Protein AF-A0A6J6PPQ0-F1 (afdb_monomer_lite)

Structure (mmCIF, N/CA/C/O backbone):
data_AF-A0A6J6PPQ0-F1
#
_entry.id   AF-A0A6J6PPQ0-F1
#
loop_
_atom_site.group_PDB
_atom_site.id
_atom_site.type_symbol
_atom_site.label_atom_id
_atom_site.label_alt_id
_atom_site.label_comp_id
_atom_site.label_asym_id
_atom_site.label_entity_id
_atom_site.label_seq_id
_atom_site.pdbx_PDB_ins_code
_atom_site.Cartn_x
_atom_site.Cartn_y
_atom_site.Cartn_z
_atom_site.occupancy
_atom_site.B_iso_or_equiv
_atom_site.auth_seq_id
_atom_site.auth_comp_id
_atom_site.auth_asym_id
_atom_site.auth_atom_id
_atom_site.pdbx_PDB_model_num
ATOM 1 N N . MET A 1 1 ? 7.918 11.065 -51.890 1.00 63.66 1 MET A N 1
ATOM 2 C CA . MET A 1 1 ? 8.155 9.733 -51.274 1.00 63.66 1 MET A CA 1
ATOM 3 C C . MET A 1 1 ? 9.570 9.546 -50.713 1.00 63.66 1 MET A C 1
ATOM 5 O O . MET A 1 1 ? 9.685 9.320 -49.519 1.00 63.66 1 MET A O 1
ATOM 9 N N . LYS A 1 2 ? 10.656 9.705 -51.492 1.00 80.44 2 LYS A N 1
ATOM 10 C CA . LYS A 1 2 ? 12.044 9.466 -51.013 1.00 80.44 2 LYS A CA 1
ATOM 11 C C . LYS A 1 2 ? 12.458 10.280 -49.767 1.00 80.44 2 LYS A C 1
ATOM 13 O O . LYS A 1 2 ? 13.108 9.743 -48.875 1.00 80.44 2 LYS A O 1
ATOM 18 N N . ARG A 1 3 ? 12.052 11.555 -49.671 1.00 88.44 3 ARG A N 1
ATOM 19 C CA . ARG A 1 3 ? 12.341 12.422 -48.506 1.00 88.44 3 ARG A CA 1
ATOM 20 C C . ARG A 1 3 ? 11.634 11.949 -47.231 1.00 88.44 3 ARG A C 1
ATOM 22 O O . ARG A 1 3 ? 12.260 11.919 -46.181 1.00 88.44 3 ARG A O 1
ATOM 29 N N . LEU A 1 4 ? 10.374 11.526 -47.347 1.00 90.75 4 LEU A N 1
ATOM 30 C CA . LEU A 1 4 ? 9.588 10.998 -46.229 1.00 90.75 4 LEU A CA 1
ATOM 31 C C . LEU A 1 4 ? 10.198 9.698 -45.688 1.00 90.75 4 LEU A C 1
ATOM 33 O O . LEU A 1 4 ? 10.393 9.570 -44.487 1.00 90.75 4 LEU A O 1
ATOM 37 N N . ILE A 1 5 ? 10.597 8.787 -46.582 1.00 93.38 5 ILE A N 1
ATOM 38 C CA . ILE A 1 5 ? 11.272 7.531 -46.215 1.00 93.38 5 ILE A CA 1
ATOM 39 C C . ILE A 1 5 ? 12.598 7.812 -45.494 1.00 93.38 5 ILE A C 1
ATOM 41 O O . ILE A 1 5 ? 12.899 7.180 -44.485 1.00 93.38 5 ILE A O 1
ATOM 45 N N . LYS A 1 6 ? 13.385 8.787 -45.972 1.00 92.88 6 LYS A N 1
ATOM 46 C CA . LYS A 1 6 ? 14.653 9.175 -45.333 1.00 92.88 6 LYS A CA 1
ATOM 47 C C . LYS A 1 6 ? 14.442 9.746 -43.928 1.00 92.88 6 LYS A C 1
ATOM 49 O O . LYS A 1 6 ? 15.207 9.403 -43.031 1.00 92.88 6 LYS A O 1
ATOM 54 N N . ILE A 1 7 ? 13.427 10.595 -43.745 1.00 95.50 7 ILE A N 1
ATOM 55 C CA . ILE A 1 7 ? 13.073 11.156 -42.433 1.00 95.50 7 ILE A CA 1
ATOM 56 C C . ILE A 1 7 ? 12.653 10.029 -41.492 1.00 95.50 7 ILE A C 1
ATOM 58 O O . ILE A 1 7 ? 13.270 9.875 -40.446 1.00 95.50 7 ILE A O 1
ATOM 62 N N . LEU A 1 8 ? 11.700 9.188 -41.905 1.00 95.81 8 LEU A N 1
ATOM 63 C CA . LEU A 1 8 ? 11.212 8.071 -41.097 1.00 95.81 8 LEU A CA 1
ATOM 64 C C . LEU A 1 8 ? 12.349 7.135 -40.672 1.00 95.81 8 LEU A C 1
ATOM 66 O O . LEU A 1 8 ? 12.485 6.819 -39.494 1.00 95.81 8 LEU A O 1
ATOM 70 N N . ARG A 1 9 ? 13.212 6.743 -41.617 1.00 96.00 9 ARG A N 1
ATOM 71 C CA . ARG A 1 9 ? 14.382 5.904 -41.341 1.00 96.00 9 ARG A CA 1
ATOM 72 C C . ARG A 1 9 ? 15.293 6.542 -40.295 1.00 96.00 9 ARG A C 1
ATOM 74 O O . ARG A 1 9 ? 15.692 5.875 -39.349 1.00 96.00 9 ARG A O 1
ATOM 81 N N . ASN A 1 10 ? 15.639 7.816 -40.471 1.00 96.56 10 ASN A N 1
ATOM 82 C CA . ASN A 1 10 ? 16.527 8.505 -39.542 1.00 96.56 10 ASN A CA 1
ATOM 83 C C . ASN A 1 10 ? 15.886 8.632 -38.152 1.00 96.56 10 ASN A C 1
ATOM 85 O O . ASN A 1 10 ? 16.570 8.395 -37.166 1.00 96.56 10 ASN A O 1
ATOM 89 N N . THR A 1 11 ? 14.582 8.912 -38.067 1.00 96.81 11 THR A N 1
ATOM 90 C CA . THR A 1 11 ? 13.843 8.933 -36.798 1.00 96.81 11 THR A CA 1
ATOM 91 C C . THR A 1 11 ? 13.892 7.576 -36.098 1.00 96.81 11 THR A C 1
ATOM 93 O O . THR A 1 11 ? 14.226 7.520 -34.918 1.00 96.81 11 THR A O 1
ATOM 96 N N . VAL A 1 12 ? 13.627 6.478 -36.814 1.00 97.31 12 VAL A N 1
ATOM 97 C CA . VAL A 1 12 ? 13.691 5.120 -36.248 1.00 97.31 12 VAL A CA 1
ATOM 98 C C . VAL A 1 12 ? 15.100 4.792 -35.751 1.00 97.31 12 VAL A C 1
ATOM 100 O O . VAL A 1 12 ? 15.249 4.300 -34.636 1.00 97.31 12 VAL A O 1
ATOM 103 N N . ILE A 1 13 ? 16.137 5.111 -36.534 1.00 97.50 13 ILE A N 1
ATOM 104 C CA . ILE A 1 13 ? 17.535 4.897 -36.130 1.00 97.50 13 ILE A CA 1
ATOM 105 C C . ILE A 1 13 ? 17.862 5.710 -34.874 1.00 97.50 13 ILE A C 1
ATOM 107 O O . ILE A 1 13 ? 18.423 5.163 -33.930 1.00 97.50 13 ILE A O 1
ATOM 111 N N . SER A 1 14 ? 17.494 6.992 -34.827 1.00 97.31 14 SER A N 1
ATOM 112 C CA . SER A 1 14 ? 17.740 7.841 -33.658 1.00 97.31 14 SER A CA 1
ATOM 113 C C . SER A 1 14 ? 17.047 7.308 -32.404 1.00 97.31 14 SER A C 1
ATOM 115 O O . SER A 1 14 ? 17.681 7.232 -31.354 1.00 97.31 14 SER A O 1
ATOM 117 N N . LEU A 1 15 ? 15.783 6.884 -32.506 1.00 96.69 15 LEU A N 1
ATOM 118 C CA . LEU A 1 15 ? 15.054 6.285 -31.384 1.00 96.69 15 LEU A CA 1
ATOM 119 C C . LEU A 1 15 ? 15.709 4.985 -30.906 1.00 96.69 15 LEU A C 1
ATOM 121 O O . LEU A 1 15 ? 15.844 4.783 -29.702 1.00 96.69 15 LEU A O 1
ATOM 125 N N . LEU A 1 16 ? 16.165 4.134 -31.831 1.00 97.25 16 LEU A N 1
ATOM 126 C CA . LEU A 1 16 ? 16.880 2.902 -31.500 1.00 97.25 16 LEU A CA 1
ATOM 127 C C . LEU A 1 16 ? 18.191 3.198 -30.761 1.00 97.25 16 LEU A C 1
ATOM 129 O O . LEU A 1 16 ? 18.468 2.582 -29.736 1.00 97.25 16 LEU A O 1
ATOM 133 N N . VAL A 1 17 ? 18.985 4.153 -31.255 1.00 98.00 17 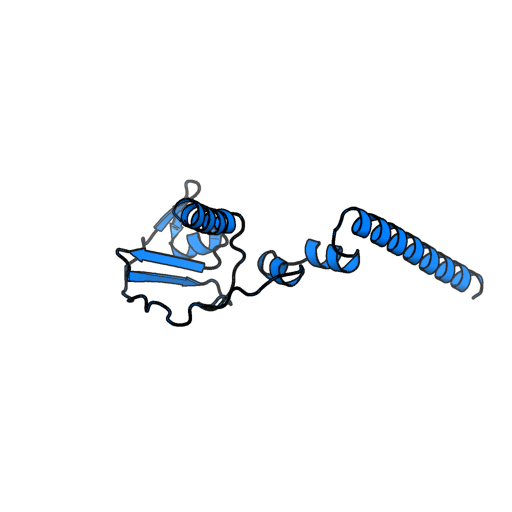VAL A N 1
ATOM 134 C CA . VAL A 1 17 ? 20.257 4.545 -30.628 1.00 98.00 17 VAL A CA 1
ATOM 135 C C . VAL A 1 17 ? 20.022 5.071 -29.214 1.00 98.00 17 VAL A C 1
ATOM 137 O O . VAL A 1 17 ? 20.716 4.651 -28.291 1.00 98.00 17 VAL A O 1
ATOM 140 N N . ILE A 1 18 ? 19.016 5.928 -29.020 1.00 97.44 18 ILE A N 1
ATOM 141 C CA . ILE A 1 18 ? 18.648 6.441 -27.693 1.00 97.44 18 ILE A CA 1
ATOM 142 C C . ILE A 1 18 ? 18.202 5.296 -26.778 1.00 97.44 18 ILE A C 1
ATOM 144 O O . ILE A 1 18 ? 18.669 5.209 -25.645 1.00 97.44 18 ILE A O 1
ATOM 148 N N . TYR A 1 19 ? 17.341 4.397 -27.262 1.00 96.75 19 TYR A N 1
ATOM 149 C CA . TYR A 1 19 ? 16.878 3.252 -26.480 1.00 96.75 19 TYR A CA 1
ATOM 150 C C . TYR A 1 19 ? 18.039 2.355 -26.038 1.00 96.75 19 TYR A C 1
ATOM 152 O O . TYR A 1 19 ? 18.123 2.008 -24.864 1.00 96.75 19 TYR A O 1
ATOM 160 N N . LEU A 1 20 ? 18.960 2.016 -26.945 1.00 97.81 20 LEU A N 1
ATOM 161 C CA . LEU A 1 20 ? 20.117 1.176 -26.632 1.00 97.81 20 LEU A CA 1
ATOM 162 C C . LEU A 1 20 ? 21.084 1.865 -25.664 1.00 97.81 20 LEU A C 1
ATOM 164 O O . LEU A 1 20 ? 21.591 1.213 -24.752 1.00 97.81 20 LEU A O 1
ATOM 168 N N . ALA A 1 21 ? 21.303 3.174 -25.818 1.00 97.56 21 ALA A N 1
ATOM 169 C CA . ALA A 1 21 ? 22.113 3.954 -24.887 1.00 97.56 21 ALA A CA 1
ATOM 170 C C . ALA A 1 21 ? 21.496 3.965 -23.478 1.00 97.56 21 ALA A C 1
ATOM 172 O O . ALA A 1 21 ? 22.192 3.686 -22.502 1.00 97.56 21 ALA A O 1
ATOM 173 N N . LEU A 1 22 ? 20.183 4.207 -23.371 1.00 97.25 22 LEU A N 1
ATOM 174 C CA . LEU A 1 22 ? 19.452 4.156 -22.101 1.00 97.25 22 LEU A CA 1
ATOM 175 C C . LEU A 1 22 ? 19.475 2.755 -21.494 1.00 97.25 22 LEU A C 1
ATOM 177 O O . LEU A 1 22 ? 19.737 2.607 -20.307 1.00 97.25 22 LEU A O 1
ATOM 181 N N . PHE A 1 23 ? 19.243 1.720 -22.299 1.00 97.31 23 PHE A N 1
ATOM 182 C CA . PHE A 1 23 ? 19.289 0.337 -21.842 1.00 97.31 23 PHE A CA 1
ATOM 183 C C . PHE A 1 23 ? 20.673 -0.022 -21.290 1.00 97.31 23 PHE A C 1
ATOM 185 O O . PHE A 1 23 ? 20.776 -0.579 -20.198 1.00 97.31 23 PHE A O 1
ATOM 192 N N . GLY A 1 24 ? 21.740 0.334 -22.014 1.00 97.62 24 GLY A N 1
ATOM 193 C CA . GLY A 1 24 ? 23.119 0.133 -21.573 1.00 97.62 24 GLY A CA 1
ATOM 194 C C . GLY A 1 24 ? 23.413 0.851 -20.256 1.00 97.62 24 GLY A C 1
ATOM 195 O O . GLY A 1 24 ? 23.915 0.228 -19.323 1.00 97.62 24 GLY A O 1
ATOM 196 N N . PHE A 1 25 ? 23.033 2.126 -20.149 1.00 97.44 25 PHE A N 1
ATOM 197 C CA . PHE A 1 25 ? 23.189 2.913 -18.926 1.00 97.44 25 PHE A CA 1
ATOM 198 C C . PHE A 1 25 ? 22.438 2.299 -17.734 1.00 97.44 25 PHE A C 1
ATOM 200 O O . PHE A 1 25 ? 23.048 2.047 -16.695 1.00 97.44 25 PHE A O 1
ATOM 207 N N . LEU A 1 26 ? 21.143 1.998 -17.887 1.00 95.81 26 LEU A N 1
ATOM 208 C CA . LEU A 1 26 ? 20.312 1.438 -16.813 1.00 95.81 26 LEU A CA 1
ATOM 209 C C . LEU A 1 26 ? 20.822 0.068 -16.358 1.00 95.81 26 LEU A C 1
ATOM 211 O O . LEU A 1 26 ? 20.866 -0.207 -15.160 1.00 95.81 26 LEU A O 1
ATOM 215 N N . LYS A 1 27 ? 21.317 -0.755 -17.287 1.00 95.06 27 LYS A N 1
ATOM 216 C CA . LYS A 1 27 ? 21.957 -2.030 -16.953 1.00 95.06 27 LYS A CA 1
ATOM 217 C C . LYS A 1 27 ? 23.218 -1.844 -16.101 1.00 95.06 27 LYS A C 1
ATOM 219 O O . LYS A 1 27 ? 23.417 -2.609 -15.160 1.00 95.06 27 LYS A O 1
ATOM 224 N N . VAL A 1 28 ? 24.046 -0.833 -16.388 1.00 97.12 28 VAL A N 1
ATOM 225 C CA . VAL A 1 28 ? 25.254 -0.518 -15.596 1.00 97.12 28 VAL A CA 1
ATOM 226 C C . VAL A 1 28 ? 24.890 -0.117 -14.166 1.00 97.12 28 VAL A C 1
ATOM 228 O O . VAL A 1 28 ? 25.508 -0.606 -13.222 1.00 97.12 28 VAL A O 1
ATOM 231 N N . VAL A 1 29 ? 23.853 0.705 -13.986 1.00 95.25 29 VAL A N 1
ATOM 232 C CA . VAL A 1 29 ? 23.390 1.133 -12.652 1.00 95.25 29 VAL A CA 1
ATOM 233 C C . VAL A 1 29 ? 22.438 0.134 -11.977 1.00 95.25 29 VAL A C 1
ATOM 235 O O . VAL A 1 29 ? 21.870 0.442 -10.933 1.00 95.25 29 VAL A O 1
ATOM 238 N N . ARG A 1 30 ? 22.280 -1.075 -12.541 1.00 91.75 30 ARG A N 1
ATOM 239 C CA . ARG A 1 30 ? 21.404 -2.149 -12.032 1.00 91.75 30 ARG A CA 1
ATOM 240 C C . ARG A 1 30 ? 19.950 -1.702 -11.836 1.00 91.75 30 ARG A C 1
ATOM 242 O O . ARG A 1 30 ? 19.290 -2.101 -10.879 1.00 91.75 30 ARG A O 1
ATOM 249 N N . TYR A 1 31 ? 19.462 -0.877 -12.751 1.00 90.94 31 TYR A N 1
ATOM 250 C CA . TYR A 1 31 ? 18.091 -0.386 -12.775 1.00 90.94 31 TYR A CA 1
ATOM 251 C C . TYR A 1 31 ? 17.269 -1.136 -13.842 1.00 90.94 31 TYR A C 1
ATOM 253 O O . TYR A 1 31 ? 17.862 -1.677 -14.784 1.00 90.94 31 TYR A O 1
ATOM 261 N N . PRO A 1 32 ? 15.927 -1.207 -13.722 1.00 91.38 32 PRO A N 1
ATOM 262 C CA . PRO A 1 32 ? 15.073 -1.785 -14.759 1.00 91.38 32 PRO A CA 1
ATOM 263 C C . PRO A 1 32 ? 15.315 -1.191 -16.152 1.00 91.38 32 PRO A C 1
ATOM 265 O O . PRO A 1 32 ? 15.783 -0.062 -16.285 1.00 91.38 32 PRO A O 1
ATOM 268 N N . ASP A 1 33 ? 14.962 -1.933 -17.204 1.00 93.19 33 ASP A N 1
ATOM 269 C CA . ASP A 1 33 ? 15.093 -1.455 -18.584 1.00 93.19 33 ASP A CA 1
ATOM 270 C C . ASP A 1 33 ? 14.282 -0.159 -18.837 1.00 93.19 33 ASP A C 1
ATOM 272 O O . ASP A 1 33 ? 13.423 0.208 -18.026 1.00 93.19 33 ASP A O 1
ATOM 276 N N . PRO A 1 34 ? 14.515 0.564 -19.951 1.00 94.62 34 PRO A N 1
ATOM 277 C CA . PRO A 1 34 ? 13.874 1.857 -20.181 1.00 94.62 34 PRO A CA 1
ATOM 278 C C . PRO A 1 34 ? 12.339 1.810 -20.157 1.00 94.62 34 PRO A C 1
ATOM 280 O O . PRO A 1 34 ? 11.708 2.737 -19.653 1.00 94.62 34 PRO A O 1
ATOM 283 N N . LEU A 1 35 ? 11.717 0.737 -20.661 1.00 92.25 35 LEU A N 1
ATOM 284 C CA . LEU A 1 35 ? 10.257 0.617 -20.683 1.00 92.25 35 LEU A CA 1
ATOM 285 C C . LEU A 1 35 ? 9.712 0.303 -19.291 1.00 92.25 35 LEU A C 1
ATOM 287 O O . LEU A 1 35 ? 8.713 0.895 -18.880 1.00 92.25 35 LEU A O 1
ATOM 291 N N . ALA A 1 36 ? 10.365 -0.597 -18.556 1.00 90.62 36 ALA A N 1
ATOM 292 C CA . ALA A 1 36 ? 10.023 -0.879 -17.166 1.00 90.62 36 ALA A CA 1
ATOM 293 C C . ALA A 1 36 ? 10.186 0.367 -16.282 1.00 90.62 36 ALA A C 1
ATOM 295 O O . ALA A 1 36 ? 9.320 0.653 -15.461 1.00 90.62 36 ALA A O 1
ATOM 296 N N . THR A 1 37 ? 11.232 1.161 -16.514 1.00 92.19 37 THR A N 1
ATOM 297 C CA . THR A 1 37 ? 11.478 2.430 -15.818 1.00 92.19 37 THR A CA 1
ATOM 298 C C . THR A 1 37 ? 10.366 3.447 -16.066 1.00 92.19 37 THR A C 1
ATOM 300 O O . THR A 1 37 ? 9.863 4.047 -15.118 1.00 92.19 37 THR A O 1
ATOM 303 N N . ILE A 1 38 ? 9.923 3.610 -17.318 1.00 92.62 38 ILE A N 1
ATOM 304 C CA . ILE A 1 38 ? 8.792 4.492 -17.646 1.00 92.62 38 ILE A CA 1
ATOM 305 C C . ILE A 1 38 ? 7.510 3.995 -16.972 1.00 92.62 38 ILE A C 1
ATOM 307 O O . ILE A 1 38 ? 6.793 4.787 -16.363 1.00 92.62 38 ILE A O 1
ATOM 311 N N . LYS A 1 39 ? 7.230 2.686 -17.034 1.00 91.56 39 LYS A N 1
ATOM 312 C CA . LYS A 1 39 ? 6.070 2.096 -16.349 1.00 91.56 39 LYS A CA 1
ATOM 313 C C . LYS A 1 39 ? 6.122 2.360 -14.848 1.00 91.56 39 LYS A C 1
ATOM 315 O O . LYS A 1 39 ? 5.112 2.758 -14.287 1.00 91.56 39 LYS A O 1
ATOM 320 N N . LEU A 1 40 ? 7.282 2.181 -14.218 1.00 90.38 40 LEU A N 1
ATOM 321 C CA . LEU A 1 40 ? 7.479 2.424 -12.793 1.00 90.38 40 LEU A CA 1
ATOM 322 C C . LEU A 1 40 ? 7.257 3.897 -12.425 1.00 90.38 40 LEU A C 1
ATOM 324 O O . LEU A 1 40 ? 6.552 4.172 -11.460 1.00 90.38 40 LEU A O 1
ATOM 328 N N . GLY A 1 41 ? 7.810 4.833 -13.204 1.00 90.00 41 GLY A N 1
ATOM 329 C CA . GLY A 1 41 ? 7.675 6.273 -12.959 1.00 90.00 41 GLY A CA 1
ATOM 330 C C . GLY A 1 41 ? 6.262 6.823 -13.177 1.00 90.00 41 GLY A C 1
ATOM 331 O O . GLY A 1 41 ? 5.910 7.841 -12.588 1.00 90.00 41 GLY A O 1
ATOM 332 N N . LEU A 1 42 ? 5.448 6.155 -14.001 1.00 92.19 42 LEU A N 1
ATOM 333 C CA . LEU A 1 42 ? 4.060 6.540 -14.285 1.00 92.19 42 LEU A CA 1
ATOM 334 C C . LEU A 1 42 ? 3.024 5.740 -13.480 1.00 92.19 42 LEU A C 1
ATOM 336 O O . LEU A 1 42 ? 1.832 6.042 -13.547 1.00 92.19 42 LEU A O 1
ATOM 340 N N . ALA A 1 43 ? 3.437 4.700 -12.753 1.00 88.75 43 ALA A N 1
ATOM 341 C CA . ALA A 1 43 ? 2.508 3.844 -12.032 1.00 88.75 43 ALA A CA 1
ATOM 342 C C . ALA A 1 43 ? 1.984 4.511 -10.754 1.00 88.75 43 ALA A C 1
ATOM 344 O O . ALA A 1 43 ? 2.741 5.171 -10.039 1.00 88.75 43 ALA A O 1
ATOM 345 N N . PRO A 1 44 ? 0.715 4.261 -10.381 1.00 83.31 44 PRO A N 1
ATOM 346 C CA . PRO A 1 44 ? 0.240 4.572 -9.043 1.00 83.31 44 PRO A CA 1
ATOM 347 C C . PRO A 1 44 ? 1.110 3.880 -7.991 1.00 83.31 44 PRO A C 1
ATOM 349 O O . PRO A 1 44 ? 1.490 2.719 -8.163 1.00 83.31 44 PRO A O 1
ATOM 352 N N . ALA A 1 45 ? 1.349 4.557 -6.868 1.00 79.75 45 ALA A N 1
ATOM 353 C CA . ALA A 1 45 ? 2.117 4.041 -5.734 1.00 79.75 45 ALA A CA 1
ATOM 354 C C . ALA A 1 45 ? 1.747 2.593 -5.354 1.00 79.75 45 ALA A C 1
ATOM 356 O O . ALA A 1 45 ? 2.624 1.748 -5.177 1.00 79.75 45 ALA A O 1
ATOM 357 N N . SER A 1 46 ? 0.449 2.280 -5.323 1.00 76.44 46 SER A N 1
ATOM 358 C CA . SER A 1 46 ? -0.083 0.953 -4.986 1.00 76.44 46 SER A CA 1
ATOM 359 C C . SER A 1 46 ? 0.285 -0.163 -5.972 1.00 76.44 46 SER A C 1
ATOM 361 O O . SER A 1 46 ? 0.204 -1.334 -5.615 1.00 76.44 46 SER A O 1
ATOM 363 N N . LYS A 1 47 ? 0.690 0.161 -7.206 1.00 81.62 47 LYS A N 1
ATOM 364 C CA . LYS A 1 47 ? 1.066 -0.813 -8.246 1.00 81.62 47 LYS A CA 1
ATOM 365 C C . LYS A 1 47 ? 2.573 -1.003 -8.379 1.00 81.62 47 LYS A C 1
ATOM 367 O O . LYS A 1 47 ? 3.002 -2.007 -8.946 1.00 81.62 47 LYS A O 1
ATOM 372 N N . THR A 1 48 ? 3.367 -0.093 -7.815 1.00 82.06 48 THR A N 1
ATOM 373 C CA . THR A 1 48 ? 4.836 -0.146 -7.877 1.00 82.06 48 THR A CA 1
ATOM 374 C C . THR A 1 48 ? 5.452 -1.479 -7.421 1.00 82.06 48 THR A C 1
ATOM 376 O O . THR A 1 48 ? 6.377 -1.919 -8.105 1.00 82.06 48 THR A O 1
ATOM 379 N N . PRO A 1 49 ? 4.940 -2.203 -6.395 1.00 82.31 49 PRO A N 1
ATOM 380 C CA . PRO A 1 49 ? 5.558 -3.466 -5.974 1.00 82.31 49 PRO A CA 1
ATOM 381 C C . PRO A 1 49 ? 5.522 -4.558 -7.051 1.00 82.31 49 PRO A C 1
ATOM 383 O O . PRO A 1 49 ? 6.414 -5.392 -7.110 1.00 82.31 49 PRO A O 1
ATOM 386 N N . THR A 1 50 ? 4.522 -4.528 -7.938 1.00 83.62 50 THR A N 1
ATOM 387 C CA . THR A 1 50 ? 4.360 -5.523 -9.016 1.00 83.62 50 THR A CA 1
ATOM 388 C C . THR A 1 50 ? 5.179 -5.215 -10.272 1.00 83.62 50 THR A C 1
ATOM 390 O O . THR A 1 50 ? 5.195 -6.012 -11.207 1.00 83.62 50 THR A O 1
ATOM 393 N N . LEU A 1 51 ? 5.845 -4.056 -10.316 1.00 86.31 51 LEU A N 1
ATOM 394 C CA . LEU A 1 51 ? 6.640 -3.594 -11.461 1.00 86.31 51 LEU A CA 1
ATOM 395 C C . LEU A 1 51 ? 8.146 -3.815 -11.283 1.00 86.31 51 LEU A C 1
ATOM 397 O O . LEU A 1 51 ? 8.922 -3.552 -12.200 1.00 86.31 51 LEU A O 1
ATOM 401 N N . LEU A 1 52 ? 8.554 -4.293 -10.111 1.00 84.56 52 LEU A N 1
ATOM 402 C CA . LEU A 1 52 ? 9.921 -4.668 -9.770 1.00 84.56 52 LEU A CA 1
ATOM 403 C C . LEU A 1 52 ? 9.956 -6.157 -9.417 1.00 84.56 52 LEU A C 1
ATOM 405 O O . LEU A 1 52 ? 8.905 -6.714 -9.125 1.00 84.56 52 LEU A O 1
ATOM 409 N N . PRO A 1 53 ? 11.120 -6.825 -9.420 1.00 85.81 53 PRO A N 1
ATOM 410 C CA . PRO A 1 53 ? 11.233 -8.161 -8.848 1.00 85.81 53 PRO A CA 1
ATOM 411 C C . PRO A 1 53 ? 10.759 -8.163 -7.391 1.00 85.81 53 PRO A C 1
ATOM 413 O O . PRO A 1 53 ? 11.169 -7.314 -6.598 1.00 85.81 53 PRO A O 1
ATOM 416 N N . TRP A 1 54 ? 9.899 -9.114 -7.049 1.00 88.12 54 TRP A N 1
ATOM 417 C CA . TRP A 1 54 ? 9.308 -9.234 -5.723 1.00 88.12 54 TRP A CA 1
ATOM 418 C C . TRP A 1 54 ? 9.183 -10.707 -5.339 1.00 88.12 54 TRP A C 1
ATOM 420 O O . TRP A 1 54 ? 9.189 -11.595 -6.193 1.00 88.12 54 TRP A O 1
ATOM 430 N N . HIS A 1 55 ? 9.076 -10.952 -4.038 1.00 90.25 55 HIS A N 1
ATOM 431 C CA . HIS A 1 55 ? 8.855 -12.278 -3.480 1.00 90.25 55 HIS A CA 1
ATOM 432 C C . HIS A 1 55 ? 7.592 -12.257 -2.626 1.00 90.25 55 HIS A C 1
ATOM 434 O O . HIS A 1 55 ? 7.334 -11.282 -1.916 1.00 90.25 55 HIS A O 1
ATOM 440 N N . VAL A 1 56 ? 6.811 -13.333 -2.706 1.00 90.69 56 VAL A N 1
ATOM 441 C CA . VAL A 1 56 ? 5.684 -13.566 -1.803 1.00 90.69 56 VAL A CA 1
ATOM 442 C C . VAL A 1 56 ? 6.252 -14.022 -0.462 1.00 90.69 56 VAL A C 1
ATOM 444 O O . VAL A 1 56 ? 7.122 -14.891 -0.421 1.00 90.69 56 VAL A O 1
ATOM 447 N N . ILE A 1 57 ? 5.758 -13.439 0.627 1.00 90.44 57 ILE A N 1
ATOM 448 C CA . ILE A 1 57 ? 5.879 -14.039 1.954 1.00 90.44 57 ILE A CA 1
ATOM 449 C C . ILE A 1 57 ? 4.551 -14.737 2.211 1.00 90.44 57 ILE A C 1
ATOM 451 O O . ILE A 1 57 ? 3.516 -14.070 2.291 1.00 90.44 57 ILE A O 1
ATOM 455 N N . ASP A 1 58 ? 4.583 -16.064 2.282 1.00 92.88 58 ASP A N 1
ATOM 456 C CA . ASP A 1 58 ? 3.379 -16.852 2.513 1.00 92.88 58 ASP A CA 1
ATOM 457 C C . ASP A 1 58 ? 2.800 -16.563 3.908 1.00 92.88 58 ASP A C 1
ATOM 459 O O . ASP A 1 58 ? 3.552 -16.329 4.864 1.00 92.88 58 ASP A O 1
ATOM 463 N N . PRO A 1 59 ? 1.464 -16.558 4.053 1.00 91.50 59 PRO A N 1
ATOM 464 C CA . PRO A 1 59 ? 0.838 -16.446 5.361 1.00 91.50 59 PRO A CA 1
ATOM 465 C C . PRO A 1 59 ? 1.230 -17.630 6.255 1.00 91.50 59 PRO A C 1
ATOM 467 O O . PRO A 1 59 ? 1.581 -18.711 5.781 1.00 91.50 59 PRO A O 1
ATOM 470 N N . ALA A 1 60 ? 1.128 -17.442 7.573 1.00 92.62 60 ALA A N 1
ATOM 471 C CA . ALA A 1 60 ? 1.353 -18.524 8.525 1.00 92.62 60 ALA A CA 1
ATOM 472 C C . ALA A 1 60 ? 0.390 -19.697 8.264 1.00 92.62 60 ALA A C 1
ATOM 474 O O . ALA A 1 60 ? -0.794 -19.486 8.004 1.00 92.62 60 ALA A O 1
ATOM 475 N N . THR A 1 61 ? 0.882 -20.931 8.398 1.00 95.94 61 THR A N 1
ATOM 476 C CA . THR A 1 61 ? 0.073 -22.156 8.246 1.00 95.94 61 THR A CA 1
ATOM 477 C C . THR A 1 61 ? -1.054 -22.251 9.274 1.00 95.94 61 THR A C 1
ATOM 479 O O . THR A 1 61 ? -2.109 -22.809 8.984 1.00 95.94 61 THR A O 1
ATOM 482 N N . ALA A 1 62 ? -0.844 -21.679 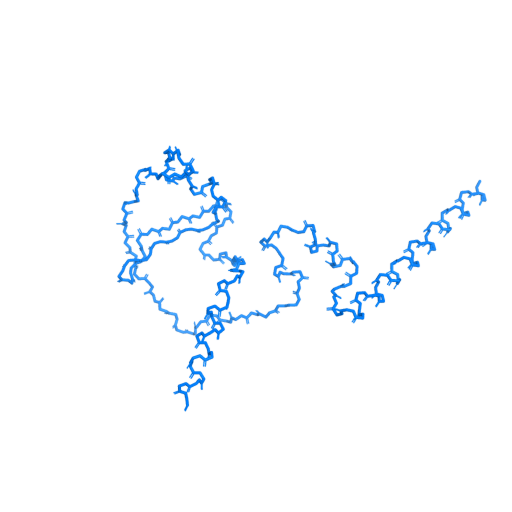10.461 1.00 95.50 62 ALA A N 1
ATOM 483 C CA . ALA A 1 62 ? -1.834 -21.547 11.521 1.00 95.50 62 ALA A CA 1
ATOM 484 C C . ALA A 1 62 ? -1.969 -20.062 11.912 1.00 95.50 62 ALA A C 1
ATOM 486 O O . ALA A 1 62 ? -1.277 -19.604 12.827 1.00 95.50 62 ALA A O 1
ATOM 487 N N . PRO A 1 63 ? -2.798 -19.275 11.201 1.00 92.81 63 PRO A N 1
ATOM 488 C CA . PRO A 1 63 ? -3.007 -17.873 11.532 1.00 92.81 63 PRO A CA 1
ATOM 489 C C . PRO A 1 63 ? -3.780 -17.734 12.848 1.00 92.81 63 PRO A C 1
ATOM 491 O O . PRO A 1 63 ? -4.633 -18.555 13.188 1.00 92.81 63 PRO A O 1
ATOM 494 N N . ILE A 1 64 ? -3.500 -16.660 13.584 1.00 92.62 64 ILE A N 1
ATOM 495 C CA . ILE A 1 64 ? -4.271 -16.313 14.778 1.00 92.62 64 ILE A CA 1
ATOM 496 C C . ILE A 1 64 ? -5.609 -15.724 14.328 1.00 92.62 64 ILE A C 1
ATOM 498 O O . ILE A 1 64 ? -5.640 -14.776 13.542 1.00 92.62 64 ILE A O 1
ATOM 502 N N . ASN A 1 65 ? -6.708 -16.249 14.866 1.00 91.56 65 ASN A N 1
ATOM 503 C CA . ASN A 1 65 ? -8.018 -15.626 14.713 1.00 91.56 65 ASN A CA 1
ATOM 504 C C . ASN A 1 65 ? -8.099 -14.403 15.624 1.00 91.56 65 ASN A C 1
ATOM 506 O O . ASN A 1 65 ? -8.094 -14.533 16.849 1.00 91.56 65 ASN A O 1
ATOM 510 N N . LEU A 1 66 ? -8.168 -13.217 15.023 1.00 93.00 66 LEU A N 1
ATOM 511 C CA . LEU A 1 66 ? -8.303 -11.972 15.763 1.00 93.00 66 LEU A CA 1
ATOM 512 C C . LEU A 1 66 ? -9.777 -11.794 16.181 1.00 93.00 66 LEU A C 1
ATOM 514 O O . LEU A 1 66 ? -10.641 -11.745 15.303 1.00 93.00 66 LEU A O 1
ATOM 518 N N . PRO A 1 67 ? -10.104 -11.724 17.485 1.00 96.69 67 PRO A N 1
ATOM 519 C CA . PRO A 1 67 ? -11.474 -11.472 17.917 1.00 96.69 67 PRO A CA 1
ATOM 520 C C . PRO A 1 67 ? -11.933 -10.082 17.467 1.00 96.69 67 PRO A C 1
ATOM 522 O O . PRO A 1 67 ? -11.142 -9.138 17.436 1.00 96.69 67 PRO A O 1
ATOM 525 N N . THR A 1 68 ? -13.221 -9.949 17.157 1.00 96.88 68 THR A N 1
ATOM 526 C CA . THR A 1 68 ? -13.824 -8.704 16.663 1.00 96.88 68 THR A CA 1
ATOM 527 C C . THR A 1 68 ? -14.839 -8.144 17.650 1.00 96.88 68 THR A C 1
ATOM 529 O O . THR A 1 68 ? -15.624 -8.892 18.234 1.00 96.88 68 THR A O 1
ATOM 532 N N . ALA A 1 69 ? -14.878 -6.825 17.784 1.00 96.31 69 ALA A N 1
ATOM 533 C CA . ALA A 1 69 ? -15.909 -6.093 18.508 1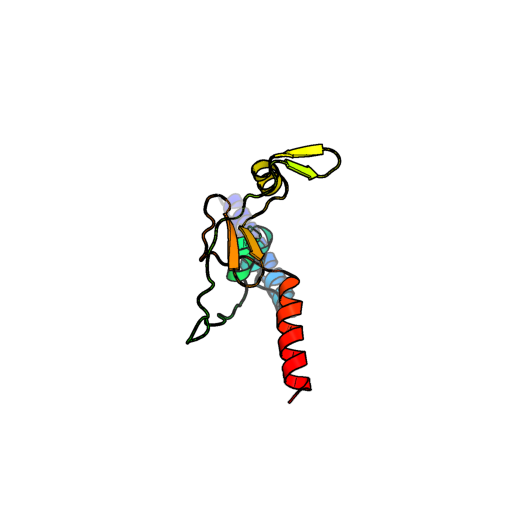.00 96.31 69 ALA A CA 1
ATOM 534 C C . ALA A 1 69 ? -16.228 -4.780 17.778 1.00 96.31 69 ALA A C 1
ATOM 536 O O . ALA A 1 69 ? -15.616 -4.459 16.764 1.00 96.31 69 ALA A O 1
ATOM 537 N N . VAL A 1 70 ? -17.191 -4.016 18.293 1.00 94.56 70 VAL A N 1
ATOM 538 C CA . VAL A 1 70 ? -17.550 -2.705 17.742 1.00 94.56 70 VAL A CA 1
ATOM 539 C C . VAL A 1 70 ? -17.170 -1.622 18.740 1.00 94.56 70 VAL A C 1
ATOM 541 O O . VAL A 1 70 ? -17.631 -1.630 19.881 1.00 94.56 70 VAL A O 1
ATOM 544 N N . GLU A 1 71 ? -16.358 -0.668 18.300 1.00 92.44 71 GLU A N 1
ATOM 545 C CA . GLU A 1 71 ? -16.046 0.558 19.031 1.00 92.44 71 GLU A CA 1
ATOM 546 C C . GLU A 1 71 ? -16.552 1.774 18.255 1.00 92.44 71 GLU A C 1
ATOM 548 O O . GLU A 1 71 ? -16.449 1.861 17.029 1.00 92.44 71 GLU A O 1
ATOM 553 N N . LYS A 1 72 ? -17.110 2.742 18.984 1.00 93.25 72 LYS A N 1
ATOM 554 C CA . LYS A 1 72 ? -17.534 4.011 18.402 1.00 93.25 72 LYS A CA 1
ATOM 555 C C . LYS A 1 72 ? -16.311 4.906 18.206 1.00 93.25 72 LYS A C 1
ATOM 557 O O . LYS A 1 72 ? -15.694 5.323 19.182 1.00 93.25 72 LYS A O 1
ATOM 562 N N . MET A 1 73 ? -15.997 5.227 16.954 1.00 94.25 73 MET A N 1
ATOM 563 C CA . MET A 1 73 ? -14.959 6.206 16.628 1.00 94.25 73 MET A CA 1
ATOM 564 C C . MET A 1 73 ? -15.372 7.631 17.041 1.00 94.25 73 MET A C 1
ATOM 566 O O . MET A 1 73 ? -16.572 7.908 17.186 1.00 94.25 73 MET A O 1
ATOM 570 N N . PRO A 1 74 ? -14.407 8.551 17.242 1.00 95.06 74 PRO A N 1
ATOM 571 C CA . PRO A 1 74 ? -14.699 9.968 17.437 1.00 95.06 74 PRO A CA 1
ATOM 572 C C . PRO A 1 74 ? -15.620 10.495 16.335 1.00 95.06 74 PRO A C 1
ATOM 574 O O . PRO A 1 74 ? -15.469 10.129 15.176 1.00 95.06 74 PRO A O 1
ATOM 577 N N . ALA A 1 75 ? -16.569 11.369 16.674 1.00 95.50 75 ALA A N 1
ATOM 578 C CA . ALA A 1 75 ? -17.417 11.988 15.652 1.00 95.50 75 ALA A CA 1
ATOM 579 C C . ALA A 1 75 ? -16.597 12.916 14.739 1.00 95.50 75 ALA A C 1
ATOM 581 O O . ALA A 1 75 ? -16.830 12.986 13.529 1.00 95.50 75 ALA A O 1
ATOM 582 N N . GLU A 1 76 ? -15.626 13.610 15.333 1.00 96.75 76 GLU A N 1
ATOM 583 C CA . GLU A 1 76 ? -14.803 14.621 14.689 1.00 96.75 76 GLU A CA 1
ATOM 584 C C . GLU A 1 76 ? -13.350 14.536 15.174 1.00 96.75 76 GLU A C 1
ATOM 586 O O . GLU A 1 76 ? -13.067 14.048 16.270 1.00 96.75 76 GLU A O 1
ATOM 591 N N . VAL A 1 77 ? -12.431 15.010 14.336 1.00 96.06 77 VAL A N 1
ATOM 592 C CA . VAL A 1 77 ? -10.987 15.044 14.566 1.00 96.06 77 VAL A CA 1
ATOM 593 C C . VAL A 1 77 ? -10.478 16.433 14.197 1.00 96.06 77 VAL A C 1
ATOM 595 O O . VAL A 1 77 ? -10.819 16.967 13.141 1.00 96.06 77 VAL A O 1
ATOM 598 N N . MET A 1 78 ? -9.637 17.011 15.054 1.00 96.56 78 MET A N 1
ATOM 599 C CA . MET A 1 78 ? -8.901 18.232 14.731 1.00 96.56 78 MET A CA 1
ATOM 600 C C . MET A 1 78 ? -7.748 17.887 13.782 1.00 96.56 78 MET A C 1
ATOM 602 O O . MET A 1 78 ? -6.834 17.148 14.147 1.00 96.56 78 MET A O 1
ATOM 606 N N . TYR A 1 79 ? -7.769 18.425 12.569 1.00 95.50 79 TYR A N 1
ATOM 607 C CA . TYR A 1 79 ? -6.753 18.206 11.547 1.00 95.50 79 TYR A CA 1
ATOM 608 C C . TYR A 1 79 ? -6.432 19.526 10.846 1.00 95.50 79 TYR A C 1
ATOM 610 O O . TYR A 1 79 ? -7.322 20.187 10.329 1.00 95.50 79 TYR A O 1
ATOM 618 N N . LYS A 1 80 ? -5.150 19.921 10.829 1.00 94.00 80 LYS A N 1
ATOM 619 C CA . LYS A 1 80 ? -4.683 21.187 10.222 1.00 94.00 80 LYS A CA 1
ATOM 620 C C . LYS A 1 80 ? -5.463 22.430 10.698 1.00 94.00 80 LYS A C 1
ATOM 622 O O . LYS A 1 80 ? -5.785 23.299 9.899 1.00 94.00 80 LYS A O 1
ATOM 627 N N . ASN A 1 81 ? -5.727 22.521 12.004 1.00 94.69 81 ASN A N 1
ATOM 628 C CA . ASN A 1 81 ? -6.513 23.590 12.645 1.00 94.69 81 ASN A CA 1
ATOM 629 C C . ASN A 1 81 ? -7.993 23.658 12.224 1.00 94.69 81 ASN A C 1
ATOM 631 O O . ASN A 1 81 ? -8.671 24.632 12.541 1.00 94.69 81 ASN A O 1
ATOM 635 N N . GLU A 1 82 ? -8.511 22.625 11.561 1.00 94.94 82 GLU A N 1
ATOM 636 C CA . GLU A 1 82 ? -9.925 22.485 11.228 1.00 94.94 82 GLU A CA 1
ATOM 637 C C . GLU A 1 82 ? -10.515 21.251 11.909 1.00 94.94 82 GLU A C 1
ATOM 639 O O . GLU A 1 82 ? -9.839 20.245 12.121 1.00 94.94 82 GLU A O 1
ATOM 644 N N . THR A 1 83 ? -11.800 21.312 12.248 1.00 96.94 83 THR A N 1
ATOM 645 C CA . THR A 1 83 ? -12.527 20.158 12.786 1.00 96.94 83 THR A CA 1
ATOM 646 C C . THR A 1 83 ? -13.210 19.419 11.640 1.00 96.94 83 THR A C 1
ATOM 648 O O . THR A 1 83 ? -14.073 19.973 10.959 1.00 96.94 83 THR A O 1
ATOM 651 N N . LEU A 1 84 ? -12.814 18.168 11.406 1.00 97.19 84 LEU A N 1
ATOM 652 C CA . LEU A 1 84 ? -13.351 17.321 10.343 1.00 97.19 84 LEU A CA 1
ATOM 653 C C . LEU A 1 84 ? -14.121 16.145 10.934 1.00 97.19 84 LEU A C 1
ATOM 655 O O . LEU A 1 84 ? -13.673 15.532 11.895 1.00 97.19 84 LEU A O 1
ATOM 659 N N . LYS A 1 85 ? -15.233 15.758 10.301 1.00 96.69 85 LYS A N 1
ATOM 660 C CA . LYS A 1 85 ? -15.881 14.468 10.588 1.00 96.69 85 LYS A CA 1
ATOM 661 C C . LYS A 1 85 ? -14.909 13.317 10.327 1.00 96.69 85 LYS A C 1
ATOM 663 O O . LYS A 1 85 ? -14.162 13.379 9.352 1.00 96.69 85 LYS A O 1
ATOM 668 N N . TRP A 1 86 ? -14.978 12.258 11.131 1.00 94.81 86 TRP A N 1
ATOM 669 C CA . TRP A 1 86 ? -14.087 11.090 11.046 1.00 94.81 86 TRP A CA 1
ATOM 670 C C . TRP A 1 86 ? -13.890 10.546 9.621 1.00 94.81 86 TRP A C 1
ATOM 672 O O . TRP A 1 86 ? -12.766 10.498 9.127 1.00 94.81 86 TRP A O 1
ATOM 682 N N . ASP A 1 87 ? -14.978 10.248 8.907 1.00 92.19 87 ASP A N 1
ATOM 683 C CA . ASP A 1 87 ? -14.900 9.691 7.544 1.00 92.19 87 ASP A CA 1
ATOM 684 C C . ASP A 1 87 ? -14.287 10.679 6.538 1.00 92.19 87 ASP A C 1
ATOM 686 O O . ASP A 1 87 ? -13.538 10.306 5.627 1.00 92.19 87 ASP A O 1
ATOM 690 N N . LYS A 1 88 ? -14.567 11.978 6.723 1.00 94.81 88 LYS A N 1
ATOM 691 C CA . LYS A 1 88 ? -13.958 13.038 5.911 1.00 94.81 88 LYS A CA 1
ATOM 692 C C . LYS A 1 88 ? -12.468 13.159 6.197 1.00 94.81 88 LYS A C 1
ATOM 694 O O . LYS A 1 88 ? -11.708 13.392 5.267 1.00 94.81 88 LYS A O 1
ATOM 699 N N . TRP A 1 89 ? -12.051 12.988 7.448 1.00 96.75 89 TRP A N 1
ATOM 700 C CA . TRP A 1 89 ? -10.645 13.007 7.835 1.00 96.75 89 TRP A CA 1
ATOM 701 C C . TRP A 1 89 ? -9.863 11.834 7.224 1.00 96.75 89 TRP A C 1
ATOM 703 O O . TRP A 1 89 ? -8.786 12.051 6.665 1.00 96.75 89 TRP A O 1
ATOM 713 N N . LEU A 1 90 ? -10.423 10.620 7.230 1.00 96.31 90 LEU A N 1
ATOM 714 C CA . LEU A 1 90 ? -9.810 9.458 6.570 1.00 96.31 90 LEU A CA 1
ATOM 715 C C . LEU A 1 90 ? -9.603 9.710 5.070 1.00 96.31 90 LEU A C 1
ATOM 717 O O . LEU A 1 90 ? -8.526 9.460 4.530 1.00 96.31 90 LEU A O 1
ATOM 721 N N . THR A 1 91 ? -10.598 10.304 4.411 1.00 94.38 91 THR A N 1
ATOM 722 C CA . THR A 1 91 ? -10.498 10.655 2.987 1.00 94.38 91 THR A CA 1
ATOM 723 C C . THR A 1 91 ? -9.506 11.798 2.744 1.00 94.38 91 THR A C 1
ATOM 725 O O . THR A 1 91 ? -8.691 11.719 1.831 1.00 94.38 91 THR A O 1
ATOM 728 N N . ALA A 1 92 ? -9.525 12.846 3.574 1.00 95.00 92 ALA A N 1
ATOM 729 C CA . ALA A 1 92 ? -8.649 14.016 3.449 1.00 95.00 92 ALA A CA 1
ATOM 730 C C . ALA A 1 92 ? -7.163 13.710 3.705 1.00 95.00 92 ALA A C 1
ATOM 732 O O . ALA A 1 92 ? -6.298 14.502 3.334 1.00 95.00 92 ALA A O 1
ATOM 733 N N . THR A 1 93 ? -6.867 12.582 4.352 1.00 94.81 93 THR A N 1
ATOM 734 C CA . THR A 1 93 ? -5.504 12.080 4.577 1.00 94.81 93 THR A CA 1
ATOM 735 C C . THR A 1 93 ? -5.070 11.038 3.543 1.00 94.81 93 THR A C 1
ATOM 737 O O . THR A 1 93 ? -4.028 10.412 3.723 1.00 94.81 93 THR A O 1
ATOM 740 N N . ASP A 1 94 ? -5.850 10.839 2.473 1.00 92.94 94 ASP A N 1
ATOM 741 C CA . ASP A 1 94 ? -5.615 9.815 1.447 1.00 92.94 94 ASP A CA 1
ATOM 742 C C . ASP A 1 94 ? -5.458 8.397 2.028 1.00 92.94 94 ASP A C 1
ATOM 744 O O . ASP A 1 94 ? -4.740 7.549 1.484 1.00 92.94 94 ASP A O 1
ATOM 748 N N . SER A 1 95 ? -6.151 8.115 3.139 1.00 95.00 95 SER A N 1
ATOM 749 C CA . SER A 1 95 ? -6.117 6.799 3.775 1.00 95.00 95 SER A CA 1
ATOM 750 C C . SER A 1 95 ? -6.682 5.735 2.831 1.00 95.00 95 SER A C 1
ATOM 752 O O . SER A 1 95 ? -7.709 5.935 2.183 1.00 95.00 95 SER A O 1
ATOM 754 N N . ASN A 1 96 ? -6.016 4.578 2.762 1.00 94.69 96 ASN A N 1
ATOM 755 C CA . ASN A 1 96 ? -6.488 3.419 1.991 1.00 94.69 96 ASN A CA 1
ATOM 756 C C . ASN A 1 96 ? -7.156 2.364 2.885 1.00 94.69 96 ASN A C 1
ATOM 758 O O . ASN A 1 96 ? -8.131 1.741 2.478 1.00 94.69 96 ASN A O 1
ATOM 762 N N . ALA A 1 97 ? -6.633 2.179 4.097 1.00 96.00 97 ALA A N 1
ATOM 763 C CA . ALA A 1 97 ? -7.176 1.304 5.127 1.00 96.00 97 ALA A CA 1
ATOM 764 C C . ALA A 1 97 ? -6.833 1.882 6.507 1.00 96.00 97 ALA A C 1
ATOM 766 O O . ALA A 1 97 ? -5.738 2.420 6.689 1.00 96.00 97 ALA A O 1
ATOM 767 N N . PHE A 1 98 ? -7.750 1.767 7.464 1.00 96.19 98 PHE A N 1
ATOM 768 C CA . PHE A 1 98 ? -7.553 2.193 8.847 1.00 96.19 98 PHE A CA 1
ATOM 769 C C . PHE A 1 98 ? -8.179 1.169 9.793 1.00 96.19 98 PHE A C 1
ATOM 771 O O . PHE A 1 98 ? -9.350 0.828 9.656 1.00 96.19 98 PHE A O 1
ATOM 778 N N . LEU A 1 99 ? -7.385 0.650 10.728 1.00 96.31 99 LEU A N 1
ATOM 779 C CA . LEU A 1 99 ? -7.809 -0.376 11.676 1.00 96.31 99 LEU A CA 1
ATOM 780 C C . LEU A 1 99 ? -7.467 0.069 13.098 1.00 96.31 99 LEU A C 1
ATOM 782 O O . LEU A 1 99 ? -6.402 0.645 13.331 1.00 96.31 99 LEU A O 1
ATOM 786 N N . VAL A 1 100 ? -8.341 -0.247 14.054 1.00 96.69 100 VAL A N 1
ATOM 787 C CA . VAL A 1 100 ? -8.088 -0.068 15.490 1.00 96.69 100 VAL A CA 1
ATOM 788 C C . VAL A 1 100 ? -8.128 -1.427 16.168 1.00 96.69 100 VAL A C 1
ATOM 790 O O . VAL A 1 100 ? -9.145 -2.118 16.138 1.00 96.69 100 VAL A O 1
ATOM 793 N N . ILE A 1 101 ? -7.012 -1.798 16.797 1.00 96.69 101 ILE A N 1
ATOM 794 C CA . ILE A 1 101 ? -6.910 -2.997 17.628 1.00 96.69 101 ILE A CA 1
ATOM 795 C C . ILE A 1 101 ? -6.685 -2.549 19.068 1.00 96.69 101 ILE A C 1
ATOM 797 O O . ILE A 1 101 ? -5.688 -1.894 19.376 1.00 96.69 101 ILE A O 1
ATOM 801 N N . ARG A 1 102 ? -7.603 -2.919 19.961 1.00 95.75 102 ARG A N 1
ATOM 802 C CA . ARG A 1 102 ? -7.554 -2.577 21.383 1.00 95.75 102 ARG A CA 1
ATOM 803 C C . ARG A 1 102 ? -7.530 -3.854 22.205 1.00 95.75 102 ARG A C 1
ATOM 805 O O . ARG A 1 102 ? -8.426 -4.682 22.088 1.00 95.75 102 ARG A O 1
ATOM 812 N N . ASN A 1 103 ? -6.500 -4.016 23.035 1.00 95.44 103 ASN A N 1
ATOM 813 C CA . ASN A 1 103 ? -6.320 -5.198 23.889 1.00 95.44 103 ASN A CA 1
ATOM 814 C C . ASN A 1 103 ? -6.407 -6.530 23.111 1.00 95.44 103 ASN A C 1
ATOM 816 O O . ASN A 1 103 ? -6.991 -7.496 23.591 1.00 95.44 103 ASN A 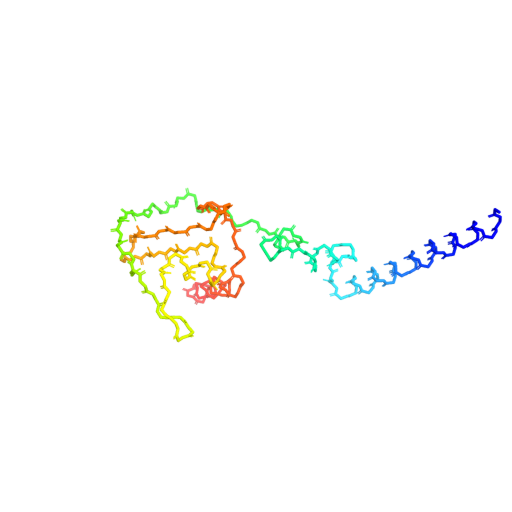O 1
ATOM 820 N N . GLY A 1 104 ? -5.864 -6.569 21.889 1.00 95.62 104 GLY A N 1
ATOM 821 C CA . GLY A 1 104 ? -5.902 -7.760 21.031 1.00 95.62 104 GLY A CA 1
ATOM 822 C C . GLY A 1 104 ? -7.240 -8.024 20.328 1.00 95.62 104 GLY A C 1
ATOM 823 O O . GLY A 1 104 ? -7.375 -9.062 19.692 1.00 95.62 104 GLY A O 1
ATOM 824 N N . VAL A 1 105 ? -8.210 -7.107 20.410 1.00 96.94 105 VAL A N 1
ATOM 825 C CA . VAL A 1 105 ? -9.508 -7.189 19.723 1.00 96.94 105 VAL A CA 1
ATOM 826 C C . VAL A 1 105 ? -9.560 -6.152 18.606 1.00 96.94 105 VAL A C 1
ATOM 828 O O . VAL A 1 105 ? -9.230 -4.989 18.833 1.00 96.94 105 VAL A O 1
ATOM 831 N N . LEU A 1 106 ? -9.980 -6.553 17.409 1.00 97.12 106 LEU A N 1
ATOM 832 C CA . LEU A 1 106 ? -10.249 -5.645 16.298 1.00 97.12 106 LEU A CA 1
ATOM 833 C C . LEU A 1 106 ? -11.579 -4.935 16.537 1.00 97.12 106 LEU A C 1
ATOM 835 O O . LEU A 1 106 ? -12.629 -5.575 16.525 1.00 97.12 106 LEU A O 1
ATOM 839 N N . THR A 1 107 ? -11.537 -3.632 16.802 1.00 97.31 107 THR A N 1
ATOM 840 C CA . THR A 1 107 ? -12.717 -2.870 17.234 1.00 97.31 107 THR A CA 1
ATOM 841 C C . THR A 1 107 ? -13.262 -1.913 16.179 1.00 97.31 107 THR A C 1
ATOM 843 O O . THR A 1 107 ? -14.400 -1.449 16.287 1.00 97.31 107 THR A O 1
ATOM 846 N N . HIS A 1 108 ? -12.466 -1.609 15.154 1.00 96.38 108 HIS A N 1
ATOM 847 C CA . HIS A 1 108 ? -12.873 -0.794 14.019 1.00 96.38 108 HIS A CA 1
ATOM 848 C C . HIS A 1 108 ? -12.032 -1.125 12.790 1.00 96.38 108 HIS A C 1
ATOM 850 O O . HIS A 1 108 ? -10.815 -1.299 12.886 1.00 96.38 108 HIS A O 1
ATOM 856 N N . GLU A 1 109 ? -12.691 -1.138 11.638 1.00 95.94 109 GLU A N 1
ATOM 857 C CA . GLU A 1 109 ? -12.079 -1.260 10.325 1.00 95.94 109 GLU A CA 1
ATOM 858 C C . GLU A 1 109 ? -12.747 -0.266 9.379 1.00 95.94 109 GLU A C 1
ATOM 860 O O . GLU A 1 109 ? -13.971 -0.118 9.366 1.00 95.94 109 GLU A O 1
ATOM 865 N N . TRP A 1 110 ? -11.937 0.395 8.566 1.00 96.12 110 TRP A N 1
ATOM 866 C CA . TRP A 1 110 ? -12.382 1.234 7.470 1.00 96.12 110 TRP A CA 1
ATOM 867 C C . TRP A 1 110 ? -11.482 0.997 6.262 1.00 96.12 110 TRP A C 1
ATOM 869 O O . TRP A 1 110 ? -10.257 0.911 6.389 1.00 96.12 110 TRP A O 1
ATOM 879 N N . TYR A 1 111 ? -12.091 0.928 5.083 1.00 96.31 111 TYR A N 1
ATOM 880 C CA . TYR A 1 111 ? -11.405 0.729 3.813 1.00 96.31 111 TYR A CA 1
ATOM 881 C C . TYR A 1 111 ? -11.907 1.752 2.805 1.00 96.31 111 TYR A C 1
ATOM 883 O O . TYR A 1 111 ? -13.108 2.003 2.712 1.00 96.31 111 TYR A O 1
ATOM 891 N N . LYS A 1 112 ? -10.985 2.322 2.032 1.00 95.44 112 LYS A N 1
ATOM 892 C CA . LYS A 1 112 ? -11.324 3.166 0.887 1.00 95.44 112 LYS A CA 1
ATOM 893 C C . LYS A 1 112 ? -12.053 2.338 -0.174 1.00 95.44 112 LYS A C 1
ATOM 895 O O . LYS A 1 112 ? -11.757 1.156 -0.337 1.00 95.44 112 LYS A O 1
ATOM 900 N N . ASP A 1 113 ? -12.936 2.964 -0.947 1.00 94.06 113 ASP A N 1
ATOM 901 C CA . ASP A 1 113 ? -13.623 2.309 -2.065 1.00 94.06 113 ASP A CA 1
ATOM 902 C C . ASP A 1 113 ? -12.642 1.552 -2.982 1.00 94.06 113 ASP A C 1
ATOM 904 O O . ASP A 1 113 ? -11.644 2.101 -3.460 1.00 94.06 113 ASP A O 1
ATOM 908 N N . GLY A 1 114 ? -12.922 0.266 -3.214 1.00 93.19 114 GLY A N 1
ATOM 909 C CA . GLY A 1 114 ? -12.071 -0.638 -3.998 1.00 93.19 114 GLY A CA 1
ATOM 910 C C . GLY A 1 114 ? -10.908 -1.283 -3.226 1.00 93.19 114 GLY A C 1
ATOM 911 O O . GLY A 1 114 ? -10.204 -2.118 -3.795 1.00 93.19 114 GLY A O 1
ATOM 912 N N . VAL A 1 115 ? -10.711 -0.941 -1.949 1.00 94.31 115 VAL A N 1
ATOM 913 C CA . VAL A 1 115 ? -9.797 -1.622 -1.020 1.00 94.31 115 VAL A CA 1
ATOM 914 C C . VAL A 1 115 ? -10.597 -2.605 -0.165 1.00 94.31 115 VAL A C 1
ATOM 916 O O . VAL A 1 115 ? -11.712 -2.325 0.261 1.00 94.31 115 VAL A O 1
ATOM 919 N N . THR A 1 116 ? -10.027 -3.780 0.079 1.00 95.38 116 THR A N 1
ATOM 920 C CA . THR A 1 116 ? -10.631 -4.847 0.888 1.00 95.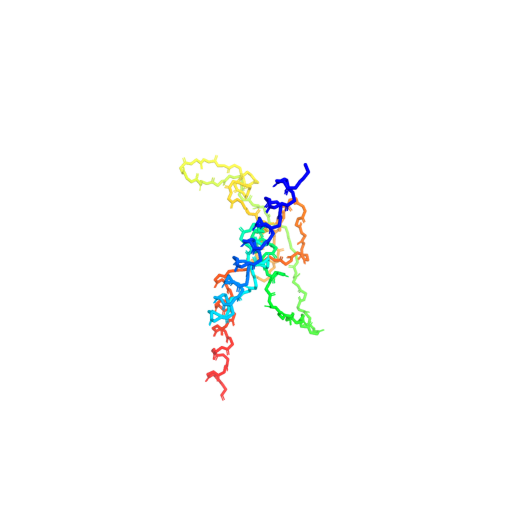38 116 THR A CA 1
ATOM 921 C C . THR A 1 116 ? -9.676 -5.272 1.999 1.00 95.38 116 THR A C 1
ATOM 923 O O . THR A 1 116 ? -8.483 -4.976 1.934 1.00 95.38 116 THR A O 1
ATOM 926 N N . GLN A 1 117 ? -10.165 -6.062 2.958 1.00 93.12 117 GLN A N 1
ATOM 927 C CA . GLN A 1 117 ? -9.334 -6.727 3.973 1.00 93.12 117 GLN A CA 1
ATOM 928 C C . GLN A 1 117 ? -8.155 -7.515 3.374 1.00 93.12 117 GLN A C 1
ATOM 930 O O . GLN A 1 117 ? -7.084 -7.581 3.968 1.00 93.12 117 GLN A O 1
ATOM 935 N N . SER A 1 118 ? -8.333 -8.086 2.179 1.00 91.50 118 SER A N 1
ATOM 936 C CA . SER A 1 118 ? -7.304 -8.869 1.479 1.00 91.50 118 SER A CA 1
ATOM 937 C C . SER A 1 118 ? -6.351 -8.042 0.605 1.00 91.50 118 SER A C 1
ATOM 939 O O . SER A 1 118 ? -5.419 -8.586 0.011 1.00 91.50 118 SER A O 1
ATOM 941 N N . SER A 1 119 ? -6.574 -6.732 0.479 1.00 91.50 119 SER A N 1
ATOM 942 C CA . SER A 1 119 ? -5.764 -5.882 -0.391 1.00 91.50 119 SER A CA 1
ATOM 943 C C . SER A 1 119 ? -4.363 -5.667 0.187 1.00 91.50 119 SER A C 1
ATOM 945 O O . SER A 1 119 ? -4.201 -5.155 1.291 1.00 91.50 119 SER A O 1
ATOM 947 N N . GLN A 1 120 ? -3.331 -5.987 -0.596 1.00 89.12 120 GLN A N 1
ATOM 948 C CA . GLN A 1 120 ? -1.942 -5.697 -0.240 1.00 89.12 120 GLN A CA 1
ATOM 949 C C . GLN A 1 120 ? -1.593 -4.243 -0.575 1.00 89.12 120 GLN A C 1
ATOM 951 O O . GLN A 1 120 ? -1.746 -3.801 -1.716 1.00 89.12 120 GLN A O 1
ATOM 956 N N . LEU A 1 121 ? -1.106 -3.502 0.422 1.00 89.94 121 LEU A N 1
ATOM 957 C CA . LEU A 1 121 ? -0.708 -2.101 0.294 1.00 89.94 121 LEU A CA 1
ATOM 958 C C . LEU A 1 121 ? 0.804 -1.950 0.534 1.00 89.94 121 LEU A C 1
ATOM 960 O O . LEU A 1 121 ? 1.358 -2.640 1.392 1.00 89.94 121 LEU A O 1
ATOM 964 N N . PRO A 1 122 ? 1.494 -1.045 -0.185 1.00 89.56 122 PRO A N 1
ATOM 965 C CA . PRO A 1 122 ? 2.901 -0.768 0.075 1.00 89.56 122 PRO A CA 1
ATOM 966 C C . PRO A 1 122 ? 3.068 -0.166 1.476 1.00 89.56 122 PRO A C 1
ATOM 968 O O . PRO A 1 122 ? 2.528 0.894 1.781 1.00 89.56 122 PRO A O 1
ATOM 971 N N . SER A 1 123 ? 3.848 -0.833 2.325 1.00 90.25 123 SER A N 1
ATOM 972 C CA . SER A 1 123 ? 4.087 -0.411 3.713 1.00 90.25 123 SER A CA 1
ATOM 973 C C . SER A 1 123 ? 5.216 0.623 3.851 1.00 90.25 123 SER A C 1
ATOM 975 O O . SER A 1 123 ? 5.411 1.212 4.916 1.00 90.25 123 SER A O 1
ATOM 977 N N . TYR A 1 124 ? 5.971 0.860 2.772 1.00 89.75 124 TYR A N 1
ATOM 978 C CA . TYR A 1 124 ? 7.136 1.746 2.743 1.00 89.75 124 TYR A CA 1
ATOM 979 C C . TYR A 1 124 ? 8.098 1.460 3.908 1.00 89.75 124 TYR A C 1
ATOM 981 O O . TYR A 1 124 ? 8.574 0.340 4.079 1.00 89.75 124 TYR A O 1
ATOM 989 N N . SER A 1 125 ? 8.415 2.465 4.724 1.00 94.50 125 SER A N 1
ATOM 990 C CA . SER A 1 125 ? 9.383 2.323 5.811 1.00 94.50 125 SER A CA 1
ATOM 991 C C . SER A 1 125 ? 8.895 1.466 6.977 1.00 94.50 125 SER A C 1
ATOM 993 O O . SER A 1 125 ? 9.741 1.052 7.763 1.00 94.50 125 SER A O 1
ATOM 995 N N . VAL A 1 126 ? 7.606 1.117 7.067 1.00 94.62 126 VAL A N 1
ATOM 996 C CA . VAL A 1 126 ? 7.131 0.137 8.061 1.00 94.62 126 VAL A CA 1
ATOM 997 C C . VAL A 1 126 ? 7.803 -1.227 7.847 1.00 94.62 126 VAL A C 1
ATOM 999 O O . VAL A 1 126 ? 8.067 -1.939 8.812 1.00 94.62 126 VAL A O 1
ATOM 1002 N N . ALA A 1 127 ? 8.204 -1.555 6.611 1.00 93.19 127 ALA A N 1
ATOM 1003 C CA . ALA A 1 127 ? 8.992 -2.753 6.316 1.00 93.19 127 ALA A CA 1
ATOM 1004 C C . ALA A 1 127 ? 10.301 -2.838 7.127 1.00 93.19 127 ALA A C 1
ATOM 1006 O O . ALA A 1 127 ? 10.737 -3.936 7.463 1.00 93.19 127 ALA A O 1
ATOM 1007 N N . LYS A 1 128 ? 10.903 -1.698 7.505 1.00 96.62 128 LYS A N 1
ATOM 1008 C CA . LYS A 1 128 ? 12.124 -1.677 8.329 1.00 96.62 128 LYS A CA 1
ATOM 1009 C C . LYS A 1 128 ? 11.882 -2.286 9.707 1.00 96.62 128 LYS A C 1
ATOM 1011 O O . LYS A 1 128 ? 12.746 -2.994 10.204 1.00 96.62 128 LYS A O 1
ATOM 1016 N N . THR A 1 129 ? 10.704 -2.068 10.293 1.00 97.62 129 THR A N 1
ATOM 1017 C CA . THR A 1 129 ? 10.330 -2.679 11.574 1.00 97.62 129 THR A CA 1
ATOM 1018 C C . THR A 1 129 ? 10.303 -4.201 11.467 1.00 97.62 129 THR A C 1
ATOM 1020 O O . THR A 1 129 ? 10.848 -4.874 12.335 1.00 97.62 129 THR A O 1
ATOM 1023 N N . MET A 1 130 ? 9.752 -4.747 10.376 1.00 94.94 130 MET A N 1
ATOM 1024 C CA . MET A 1 130 ? 9.741 -6.196 10.138 1.00 94.94 130 MET A CA 1
ATOM 1025 C C . MET A 1 130 ? 11.166 -6.757 10.053 1.00 94.94 130 MET A C 1
ATOM 1027 O O . MET A 1 130 ? 11.472 -7.756 10.697 1.00 94.94 130 MET A O 1
ATOM 1031 N N . THR A 1 131 ? 12.067 -6.081 9.331 1.00 95.69 131 THR A N 1
ATOM 1032 C CA . THR A 1 131 ? 13.491 -6.454 9.278 1.00 95.69 131 THR A CA 1
ATOM 1033 C C . THR A 1 131 ? 14.151 -6.394 10.657 1.00 95.69 131 THR A C 1
ATOM 1035 O O . THR A 1 131 ? 14.844 -7.334 11.039 1.00 95.69 131 THR A O 1
ATOM 1038 N N . SER A 1 132 ? 13.916 -5.330 11.429 1.00 97.88 132 SER A N 1
ATOM 1039 C CA . SER A 1 132 ? 14.486 -5.175 12.771 1.00 97.88 132 SER A CA 1
ATOM 1040 C C . SER A 1 132 ? 14.016 -6.255 13.744 1.00 97.88 132 SER A C 1
ATOM 1042 O O . SER A 1 132 ? 14.820 -6.731 14.540 1.00 97.88 132 SER A O 1
ATOM 1044 N N . ILE A 1 133 ? 12.749 -6.682 13.668 1.00 97.12 133 ILE A N 1
ATOM 1045 C CA . ILE A 1 133 ? 12.236 -7.802 14.473 1.00 97.12 133 ILE A CA 1
ATOM 1046 C C . ILE A 1 133 ? 13.027 -9.076 14.160 1.00 97.12 133 ILE A C 1
ATOM 1048 O O . ILE A 1 133 ? 13.496 -9.737 15.082 1.00 97.12 133 ILE A O 1
ATOM 1052 N N . MET A 1 134 ? 13.235 -9.391 12.877 1.00 95.50 134 MET A N 1
ATOM 1053 C CA . MET A 1 134 ? 14.003 -10.575 12.470 1.00 95.50 134 MET A CA 1
ATOM 1054 C C . MET A 1 134 ? 15.457 -10.510 12.943 1.00 95.50 134 MET A C 1
ATOM 1056 O O . MET A 1 134 ? 15.979 -11.498 13.450 1.00 95.50 134 MET A O 1
ATOM 1060 N N . ILE A 1 135 ? 16.099 -9.343 12.834 1.00 97.88 135 ILE A N 1
ATOM 1061 C CA . ILE A 1 135 ? 17.453 -9.128 13.364 1.00 97.88 135 ILE A CA 1
ATOM 1062 C C . ILE A 1 135 ? 17.479 -9.363 14.879 1.00 97.88 135 ILE A C 1
ATOM 1064 O O . ILE A 1 135 ? 18.345 -10.082 15.364 1.00 97.88 135 ILE A O 1
ATOM 1068 N N . GLY A 1 136 ? 16.522 -8.804 15.624 1.00 98.06 136 GLY A N 1
ATOM 1069 C CA . GLY A 1 136 ? 16.430 -8.997 17.072 1.00 98.06 136 GLY A CA 1
ATOM 1070 C C . GLY A 1 136 ? 16.268 -10.467 17.467 1.00 98.06 136 GLY A C 1
ATOM 1071 O O . GLY A 1 136 ? 16.913 -10.917 18.408 1.00 98.06 136 GLY A O 1
ATOM 1072 N N . GLN A 1 137 ? 15.471 -11.231 16.714 1.00 97.06 137 GLN A N 1
ATOM 1073 C CA . GLN A 1 137 ? 15.334 -12.677 16.916 1.00 97.06 137 GLN A CA 1
ATOM 1074 C C . GLN A 1 137 ? 16.653 -13.417 16.674 1.00 97.06 137 GLN A C 1
ATOM 1076 O O . GLN A 1 137 ? 17.004 -14.276 17.470 1.00 97.06 137 GLN A O 1
ATOM 1081 N N . LEU A 1 138 ? 17.396 -13.067 15.618 1.00 97.56 138 LEU A N 1
ATOM 1082 C CA . LEU A 1 138 ? 18.695 -13.679 15.313 1.00 97.56 138 LEU A CA 1
ATOM 1083 C C . LEU A 1 138 ? 19.775 -13.335 16.344 1.00 97.56 138 LEU A C 1
ATOM 1085 O O . LEU A 1 138 ? 20.636 -14.160 16.606 1.00 97.56 138 LEU A O 1
ATOM 1089 N N . ILE A 1 139 ? 19.738 -12.135 16.929 1.00 97.94 139 ILE A N 1
ATOM 1090 C CA . ILE A 1 139 ? 20.651 -11.747 18.018 1.00 97.94 139 ILE A CA 1
ATOM 1091 C C . ILE A 1 139 ? 20.365 -12.550 19.293 1.00 97.94 139 ILE A C 1
ATOM 1093 O O . ILE A 1 139 ? 21.275 -12.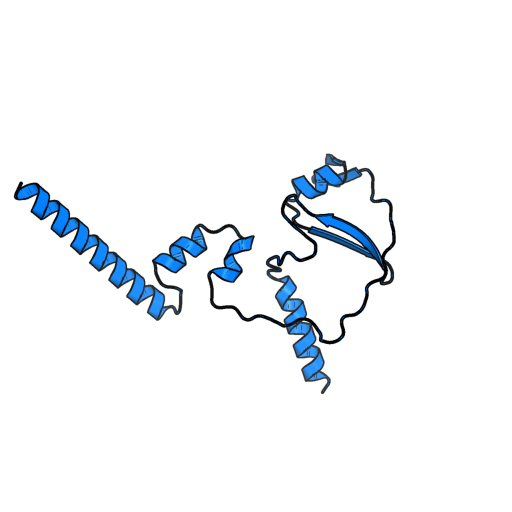801 20.074 1.00 97.94 139 ILE A O 1
ATOM 1097 N N . ASN A 1 140 ? 19.102 -12.910 19.525 1.00 95.75 140 ASN A N 1
ATOM 1098 C CA . ASN A 1 140 ? 18.667 -13.642 20.712 1.00 95.75 140 ASN A CA 1
ATOM 1099 C C . ASN A 1 140 ? 18.793 -15.176 20.576 1.00 95.75 140 ASN A C 1
ATOM 1101 O O . ASN A 1 140 ? 18.373 -15.893 21.484 1.00 95.75 140 ASN A O 1
ATOM 1105 N N . GLN A 1 141 ? 19.305 -15.673 19.445 1.00 84.81 141 GLN A N 1
ATOM 1106 C CA . GLN A 1 141 ? 19.671 -17.081 19.235 1.00 84.81 141 GLN A CA 1
ATOM 1107 C C . GLN A 1 141 ? 21.108 -17.328 19.691 1.00 84.81 141 GLN A C 1
ATOM 1109 O O . GLN A 1 141 ? 21.341 -18.417 20.261 1.00 84.81 141 GLN A O 1
#

Sequence (141 aa):
MKRLIKILRNTVISLLVIYLALFGFLKVVRYPDPLATIKLGLAPASKTPTLLPWHVIDPATAPINLPTAVEKMPAEVMYKNETLKWDKWLTATDSNAFLVIRNGVLTHEWYKDGVTQSSQLPSYSVAKTMTSIMIGQLINQ

Foldseek 3Di:
DVVVVVVVVVVVVVVVVVQVVQQVVCVVVVHDRPVLVVCLVPDDQFCNQVSDDDDDDDDDPDDDDQAEAADDDDQWDQDPNDIGGPVVVCVVVVHAKDWDADPSHTHDIDGDPPDDPPRDGDPPCVVVVVVVVVVVVVVVD

pLDDT: mean 93.39, std 4.9, range [63.66, 98.06]

InterPro domains:
  IPR012338 Beta-lactamase/transpeptidase-like [G3DSA:3.40.710.10] (74-141)
  IPR012338 Beta-lactamase/transpeptidase-like [SSF56601] (39-141)

Secondary structure (DSSP, 8-state):
-HHHHHHHHHHHHHHHHHHHHHHHHHHHTTPPPHHHHHHHHHS-GGGGGGGS-----PPPSS-----B------SEEEETTEEEEHHHHHHHTT-SEEEEEETTEEEEEEE-TT--TT-----TTHHHHHHHHHHHHHHT-

Organism: NCBI:txid449393

Radius of gyration: 24.34 Å; chains: 1; bounding box: 43×46×75 Å